Protein AF-A0A7C9LEE5-F1 (afdb_monomer_lite)

Foldseek 3Di:
DQDLVNVVVLVVQLVVVCVVVVNDKDKDWDDLNVVCNVCVPDPPRDDDPDIDIDMPPDPVSVVSVVVSVVVVVVVVVVPDPPPPDDDDDDDDDDDDDDDDDD

pLDDT: mean 72.98, std 19.56, range [32.12, 94.31]

Sequence (102 aa):
MLTVERAKELVEELERRLVAHGIRGSVRIVGGAAMVLRFPDDPVMRVTTDVDAAYEPRPEIDEVIAEIAGDVLAARRRRLPVCRELGRRGDSAMTRRVRGAA

Radius of gyration: 19.11 Å; chains: 1; bounding box: 49×26×50 Å

Secondary structure (DSSP, 8-state):
---HHHHHHHHHHHHHHHHHTT---EEEEEHHHHHHHH-TT-TT----SS-EEEEESHHHHHHHHHHHHHHHHHHHHHTS------------------PPP-

Structure (mmCIF, N/CA/C/O backbone):
data_AF-A0A7C9LEE5-F1
#
_entry.id   AF-A0A7C9LEE5-F1
#
loop_
_atom_site.group_PDB
_atom_site.id
_atom_site.type_symbol
_atom_site.label_atom_id
_atom_site.label_alt_id
_atom_site.label_comp_id
_atom_site.label_asym_id
_atom_site.label_entity_id
_atom_site.label_seq_id
_atom_site.pdbx_PDB_ins_code
_atom_site.Cartn_x
_atom_site.Cartn_y
_atom_site.Cartn_z
_atom_site.occupancy
_atom_site.B_iso_or_equiv
_atom_site.auth_seq_id
_atom_site.auth_comp_id
_atom_site.auth_asym_id
_atom_site.auth_atom_id
_atom_site.pdbx_PDB_model_num
ATOM 1 N N . MET A 1 1 ? 13.813 -7.335 -5.637 1.00 58.00 1 MET A N 1
ATOM 2 C CA . MET A 1 1 ? 13.049 -6.345 -6.422 1.00 58.00 1 MET A CA 1
ATOM 3 C C . MET A 1 1 ? 11.574 -6.512 -6.110 1.00 58.00 1 MET A C 1
ATOM 5 O O . MET A 1 1 ? 11.188 -7.611 -5.725 1.00 58.00 1 MET A O 1
ATOM 9 N N . LEU A 1 2 ? 10.787 -5.441 -6.195 1.00 69.38 2 LEU A N 1
ATOM 10 C CA . L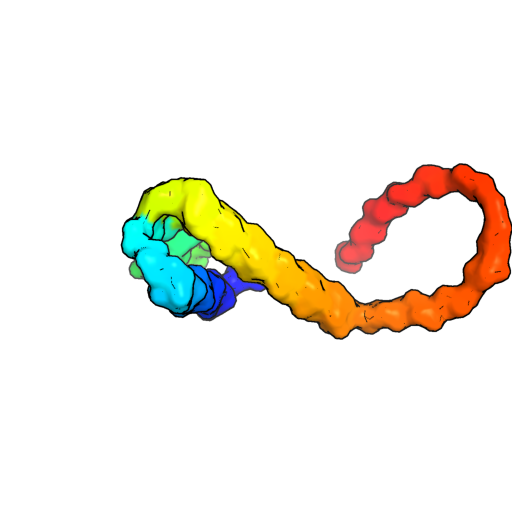EU A 1 2 ? 9.330 -5.520 -6.128 1.00 69.38 2 LEU A CA 1
ATOM 11 C C . LEU A 1 2 ? 8.825 -5.979 -7.504 1.00 69.38 2 LEU A C 1
ATOM 13 O O . LEU A 1 2 ? 9.146 -5.342 -8.501 1.00 69.38 2 LEU A O 1
ATOM 17 N N . THR A 1 3 ? 8.117 -7.108 -7.569 1.00 79.88 3 THR A N 1
ATOM 18 C CA . THR A 1 3 ? 7.476 -7.579 -8.809 1.00 79.88 3 THR A CA 1
ATOM 19 C C . THR A 1 3 ? 6.014 -7.147 -8.839 1.00 79.88 3 THR A C 1
ATOM 21 O O . THR A 1 3 ? 5.453 -6.775 -7.805 1.00 79.88 3 THR A O 1
ATOM 24 N N . VAL A 1 4 ? 5.388 -7.213 -10.013 1.00 76.25 4 VAL A N 1
ATOM 25 C CA . VAL A 1 4 ? 3.971 -6.864 -10.194 1.00 76.25 4 VAL A CA 1
ATOM 26 C C . VAL A 1 4 ? 3.075 -7.768 -9.352 1.00 76.25 4 VAL A C 1
ATOM 28 O O . VAL A 1 4 ? 2.159 -7.296 -8.685 1.00 76.25 4 VAL A O 1
ATOM 31 N N . GLU A 1 5 ? 3.382 -9.060 -9.322 1.00 81.88 5 GLU A N 1
ATOM 32 C CA . GLU A 1 5 ? 2.686 -10.068 -8.522 1.00 81.88 5 GLU A CA 1
ATOM 33 C C . GLU A 1 5 ? 2.811 -9.725 -7.042 1.00 81.88 5 GLU A C 1
ATOM 35 O O . GLU A 1 5 ? 1.818 -9.688 -6.322 1.00 81.88 5 GLU A O 1
ATOM 40 N N . ARG A 1 6 ? 4.022 -9.366 -6.597 1.00 82.19 6 ARG A N 1
ATOM 41 C CA . ARG A 1 6 ? 4.247 -9.006 -5.200 1.00 82.19 6 ARG A CA 1
ATOM 42 C C . ARG A 1 6 ? 3.531 -7.715 -4.807 1.00 82.19 6 ARG A C 1
ATOM 44 O O . ARG A 1 6 ? 3.088 -7.598 -3.668 1.00 82.19 6 ARG A O 1
ATOM 51 N N . ALA A 1 7 ? 3.427 -6.749 -5.716 1.00 81.62 7 ALA A N 1
ATOM 52 C CA . ALA A 1 7 ? 2.647 -5.538 -5.488 1.00 81.62 7 ALA A CA 1
ATOM 53 C C . ALA A 1 7 ? 1.150 -5.863 -5.352 1.00 81.62 7 ALA A C 1
ATOM 55 O O . ALA A 1 7 ? 0.519 -5.391 -4.410 1.00 81.62 7 ALA A O 1
ATOM 56 N N . LYS A 1 8 ? 0.605 -6.723 -6.225 1.00 83.44 8 LYS A N 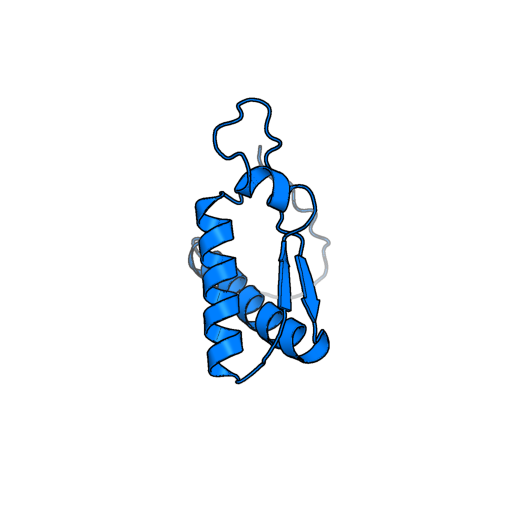1
ATOM 57 C CA . LYS A 1 8 ? -0.790 -7.189 -6.143 1.00 83.44 8 LYS A CA 1
ATOM 58 C C . LYS A 1 8 ? -1.081 -7.888 -4.815 1.00 83.44 8 LYS A C 1
ATOM 60 O O . LYS A 1 8 ? -2.019 -7.501 -4.132 1.00 83.44 8 LYS A O 1
ATOM 65 N N . GLU A 1 9 ? -0.224 -8.819 -4.397 1.00 88.50 9 GLU A N 1
ATOM 66 C CA . GLU A 1 9 ? -0.365 -9.523 -3.113 1.00 88.50 9 GLU A CA 1
ATOM 67 C C . GLU A 1 9 ? -0.439 -8.567 -1.912 1.00 88.50 9 GLU A C 1
ATOM 69 O O . GLU A 1 9 ? -1.207 -8.797 -0.979 1.00 88.50 9 GLU A O 1
ATOM 74 N N . LEU A 1 10 ? 0.372 -7.502 -1.912 1.00 87.81 10 LEU A N 1
ATOM 75 C CA . LEU A 1 10 ? 0.385 -6.511 -0.833 1.00 87.81 10 LEU A CA 1
ATOM 76 C C . LEU A 1 10 ? -0.881 -5.650 -0.827 1.00 87.81 10 LEU A C 1
ATOM 78 O O . LEU A 1 10 ? -1.391 -5.338 0.246 1.00 87.81 10 LEU A O 1
ATOM 82 N N . VAL A 1 11 ? -1.395 -5.287 -2.005 1.00 87.62 11 VAL A N 1
ATOM 83 C CA . VAL A 1 11 ? -2.652 -4.536 -2.131 1.00 87.62 11 VAL A CA 1
ATOM 84 C C . VAL A 1 11 ? -3.839 -5.384 -1.673 1.00 87.62 11 VAL A C 1
ATOM 86 O O . VAL A 1 11 ? -4.669 -4.899 -0.910 1.00 87.62 11 VAL A O 1
ATOM 89 N N . GLU A 1 12 ? -3.890 -6.658 -2.061 1.00 90.81 12 GLU A N 1
ATOM 90 C CA . GLU A 1 12 ? -4.932 -7.585 -1.605 1.00 90.81 12 GLU A CA 1
ATOM 91 C C . GLU A 1 12 ? -4.865 -7.828 -0.090 1.00 90.81 12 GLU A C 1
ATOM 93 O O . GLU A 1 12 ? -5.893 -7.951 0.571 1.00 90.81 12 GLU A O 1
ATOM 98 N N . GLU A 1 13 ? -3.662 -7.901 0.487 1.00 92.81 13 GLU A N 1
ATOM 99 C CA . GLU A 1 13 ? -3.499 -8.024 1.939 1.00 92.81 13 GLU A CA 1
ATOM 100 C C . GLU A 1 13 ? -3.976 -6.772 2.678 1.00 92.81 13 GLU A C 1
ATOM 102 O O . GLU A 1 13 ? -4.661 -6.889 3.695 1.00 92.81 13 GLU A O 1
ATOM 107 N N . LEU A 1 14 ? -3.665 -5.586 2.150 1.00 90.38 14 LEU A N 1
ATOM 108 C CA . LEU A 1 14 ? -4.184 -4.330 2.680 1.00 90.38 14 LEU A CA 1
ATOM 109 C C . LEU A 1 14 ? -5.716 -4.325 2.655 1.00 90.38 14 LEU A C 1
ATOM 111 O O . LEU A 1 14 ? -6.335 -4.070 3.683 1.00 90.38 14 LEU A O 1
ATOM 115 N N . GLU A 1 15 ? -6.330 -4.675 1.524 1.00 91.12 15 GLU A N 1
ATOM 116 C CA . GLU A 1 15 ? -7.789 -4.753 1.396 1.00 91.12 15 GLU A CA 1
ATOM 117 C C . GLU A 1 15 ? -8.406 -5.713 2.424 1.00 91.12 15 GLU A C 1
ATOM 119 O O . GLU A 1 15 ? -9.330 -5.335 3.149 1.00 91.12 15 GLU A O 1
ATOM 124 N N . ARG A 1 16 ? -7.858 -6.930 2.550 1.00 93.38 16 ARG A N 1
ATOM 125 C CA . ARG A 1 16 ? -8.330 -7.922 3.529 1.00 93.38 16 ARG A CA 1
ATOM 126 C C . ARG A 1 16 ? -8.311 -7.382 4.956 1.00 93.38 16 ARG A C 1
ATOM 128 O O . ARG A 1 16 ? -9.283 -7.575 5.687 1.00 93.38 16 ARG A O 1
ATOM 135 N N . ARG A 1 17 ? -7.229 -6.711 5.362 1.00 94.31 17 ARG A N 1
ATOM 136 C CA . ARG A 1 17 ? -7.116 -6.156 6.718 1.00 94.31 17 ARG A CA 1
ATOM 137 C C . ARG A 1 17 ? -8.058 -4.984 6.930 1.00 94.31 17 ARG A C 1
ATOM 139 O O . ARG A 1 17 ? -8.752 -4.965 7.939 1.00 94.31 17 ARG A O 1
ATOM 146 N N . LEU A 1 18 ? -8.168 -4.062 5.975 1.00 91.94 18 LEU A N 1
ATOM 147 C CA . LEU A 1 18 ? -9.122 -2.953 6.078 1.00 91.94 18 LEU A CA 1
ATOM 148 C C . LEU A 1 18 ? -10.554 -3.462 6.291 1.00 91.94 18 LEU A C 1
ATOM 150 O O . LEU A 1 18 ? -11.248 -2.979 7.186 1.00 91.94 18 LEU A O 1
ATOM 154 N N . VAL A 1 19 ? -10.959 -4.501 5.551 1.00 92.81 19 VAL A N 1
ATOM 155 C CA . VAL A 1 19 ? -12.255 -5.169 5.744 1.00 92.81 19 VAL A CA 1
ATOM 156 C C . VAL A 1 19 ? -12.365 -5.792 7.138 1.00 92.81 19 VAL A C 1
ATOM 158 O O . VAL A 1 19 ? -13.383 -5.603 7.804 1.00 92.81 19 VAL A O 1
ATOM 161 N N . ALA A 1 20 ? -11.331 -6.495 7.607 1.00 93.38 20 ALA A N 1
ATOM 162 C CA . ALA A 1 20 ? -11.323 -7.123 8.930 1.00 93.38 20 ALA A CA 1
ATOM 163 C C . ALA A 1 20 ? -11.422 -6.105 10.084 1.00 93.38 20 ALA A C 1
ATOM 165 O O . ALA A 1 20 ? -12.092 -6.374 11.079 1.00 93.38 20 ALA A O 1
ATOM 166 N N . HIS A 1 21 ? -10.815 -4.926 9.932 1.00 90.81 21 HIS A N 1
ATOM 167 C CA . HIS A 1 21 ? -10.909 -3.817 10.888 1.00 90.81 21 HIS A CA 1
ATOM 168 C C . HIS A 1 21 ? -12.203 -2.997 10.744 1.00 90.81 21 HIS A C 1
ATOM 170 O O . HIS A 1 21 ? -12.435 -2.070 11.518 1.00 90.81 21 HIS A O 1
ATOM 176 N N . GLY A 1 22 ? -13.061 -3.313 9.767 1.00 92.81 22 GLY A N 1
ATOM 177 C CA . GLY A 1 22 ? -14.281 -2.551 9.492 1.00 92.81 22 GLY A CA 1
ATOM 178 C C . GLY A 1 22 ? -14.019 -1.147 8.935 1.00 92.81 22 GLY A C 1
ATOM 179 O O . GLY A 1 22 ? -14.919 -0.304 8.947 1.00 92.81 22 GLY A O 1
ATOM 180 N N . ILE A 1 23 ? -12.808 -0.886 8.436 1.00 91.69 23 ILE A N 1
ATOM 181 C CA . ILE A 1 23 ? -12.407 0.408 7.889 1.00 91.69 23 ILE A CA 1
ATOM 182 C C . ILE A 1 23 ? -12.972 0.529 6.475 1.00 91.69 23 ILE A C 1
ATOM 184 O O . ILE A 1 23 ? -12.616 -0.218 5.564 1.00 91.69 23 ILE A O 1
ATOM 188 N N . ARG A 1 24 ? -13.856 1.510 6.275 1.00 87.75 24 ARG A N 1
ATOM 189 C CA . ARG A 1 24 ? -14.356 1.880 4.948 1.00 87.75 24 ARG A CA 1
ATOM 190 C C . ARG A 1 24 ? -13.484 2.990 4.391 1.00 87.75 24 ARG A C 1
ATOM 192 O O . ARG A 1 24 ? -13.689 4.157 4.709 1.00 87.75 24 ARG A O 1
ATOM 199 N N . GLY A 1 25 ? -12.514 2.597 3.578 1.00 83.81 25 GLY A N 1
ATOM 200 C CA . GLY A 1 25 ? -11.593 3.515 2.932 1.00 83.81 25 GLY A CA 1
ATOM 201 C C . GLY A 1 25 ? -11.606 3.407 1.416 1.00 83.81 25 GLY A C 1
ATOM 202 O O . GLY A 1 25 ? -12.126 2.454 0.837 1.00 83.81 25 GLY A O 1
ATOM 203 N N . SER A 1 26 ? -11.004 4.398 0.772 1.00 84.88 26 SER A N 1
ATOM 204 C CA . SER A 1 26 ? -10.645 4.341 -0.639 1.00 84.88 26 SER A CA 1
ATOM 205 C C . SER A 1 26 ? -9.129 4.307 -0.760 1.00 84.88 26 SER A C 1
ATOM 207 O O . SER A 1 26 ? -8.435 5.059 -0.080 1.00 84.88 26 SER A O 1
ATOM 209 N N . VAL A 1 27 ? -8.613 3.432 -1.621 1.00 85.94 27 VAL A N 1
ATOM 210 C CA . VAL A 1 27 ? -7.186 3.333 -1.941 1.00 85.94 27 VAL A CA 1
ATOM 211 C C . VAL A 1 27 ? -7.046 3.417 -3.453 1.00 85.94 27 VAL A C 1
ATOM 213 O O . VAL A 1 27 ? -7.700 2.685 -4.194 1.00 85.94 27 VAL A O 1
ATOM 216 N N . ARG A 1 28 ? -6.206 4.334 -3.927 1.00 85.69 28 ARG A N 1
ATOM 217 C CA . ARG A 1 28 ? -5.892 4.509 -5.346 1.00 85.69 28 ARG A CA 1
ATOM 218 C C . ARG A 1 28 ? -4.390 4.416 -5.536 1.00 85.69 28 ARG A C 1
ATOM 220 O O . ARG A 1 28 ? -3.656 5.230 -4.984 1.00 85.69 28 ARG A O 1
ATOM 227 N N . ILE A 1 29 ? -3.944 3.452 -6.336 1.00 86.00 29 ILE A N 1
ATOM 228 C CA . ILE A 1 29 ? -2.535 3.357 -6.727 1.00 86.00 29 ILE A CA 1
ATOM 229 C C . ILE A 1 29 ? -2.214 4.508 -7.678 1.00 86.00 29 ILE A C 1
ATOM 231 O O . ILE A 1 29 ? -2.973 4.787 -8.609 1.00 86.00 29 ILE A O 1
ATOM 235 N N . VAL A 1 30 ? -1.096 5.182 -7.433 1.00 85.19 30 VAL A N 1
ATOM 236 C CA . VAL A 1 30 ? -0.638 6.342 -8.205 1.00 85.19 30 VAL A CA 1
ATOM 237 C C . VAL A 1 30 ? 0.816 6.149 -8.652 1.00 85.19 30 VAL A C 1
ATOM 239 O O . VAL A 1 30 ? 1.454 5.143 -8.347 1.00 85.19 30 VAL A O 1
ATOM 242 N N . GLY A 1 31 ? 1.337 7.098 -9.431 1.00 81.12 31 GLY A N 1
ATOM 243 C CA . GLY A 1 31 ? 2.754 7.134 -9.796 1.00 81.12 31 GLY A CA 1
ATOM 244 C C . GLY A 1 31 ? 3.204 5.995 -10.718 1.00 81.12 31 GLY A C 1
ATOM 245 O O . GLY A 1 31 ? 2.449 5.506 -11.563 1.00 81.12 31 GLY A O 1
ATOM 246 N N . GLY A 1 32 ? 4.470 5.594 -10.572 1.00 77.44 32 GLY A N 1
ATOM 247 C CA . GLY A 1 32 ? 5.099 4.570 -11.415 1.00 77.44 32 GLY A CA 1
ATOM 248 C C . GLY A 1 32 ? 4.427 3.202 -11.291 1.00 77.44 32 GLY A C 1
ATOM 249 O O . GLY A 1 32 ? 4.235 2.520 -12.296 1.00 77.44 32 GLY A O 1
ATOM 250 N N . ALA A 1 33 ? 3.976 2.841 -10.088 1.00 78.31 33 ALA A N 1
ATOM 251 C CA . ALA A 1 33 ? 3.276 1.583 -9.839 1.00 78.31 33 ALA A CA 1
ATOM 252 C C . ALA A 1 33 ? 1.931 1.490 -10.572 1.00 78.31 33 ALA A C 1
ATOM 254 O O . ALA A 1 33 ? 1.582 0.423 -11.081 1.00 78.31 33 ALA A O 1
ATOM 255 N N . ALA A 1 34 ? 1.201 2.603 -10.692 1.00 81.50 34 ALA A N 1
ATOM 256 C CA . ALA A 1 34 ? -0.046 2.636 -11.454 1.00 81.50 34 ALA A CA 1
ATOM 257 C C . ALA A 1 34 ? 0.190 2.346 -12.943 1.00 81.50 34 ALA A C 1
ATOM 259 O O . ALA A 1 34 ? -0.580 1.606 -13.555 1.00 81.50 34 ALA A O 1
ATOM 260 N N . MET A 1 35 ? 1.278 2.878 -13.512 1.00 78.19 35 MET A N 1
ATOM 261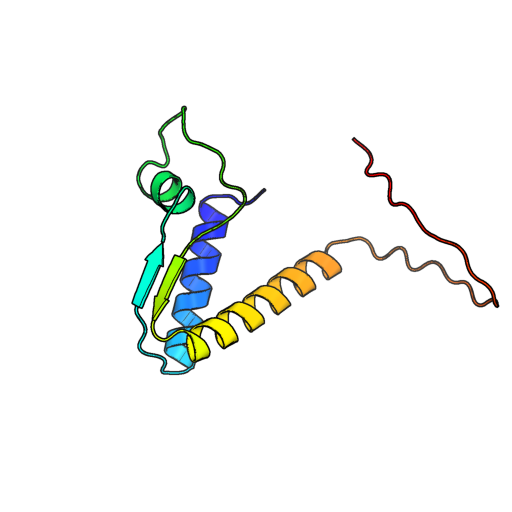 C CA . MET A 1 35 ? 1.652 2.604 -14.901 1.00 78.19 35 MET A CA 1
ATOM 262 C C . MET A 1 35 ? 1.969 1.123 -15.087 1.00 78.19 35 MET A C 1
ATOM 264 O O . MET A 1 35 ? 1.375 0.503 -15.966 1.00 78.19 35 MET A O 1
ATOM 268 N N . VAL A 1 36 ? 2.798 0.554 -14.199 1.00 78.12 36 VAL A N 1
ATOM 269 C CA . VAL A 1 36 ? 3.198 -0.865 -14.220 1.00 78.12 36 VAL A CA 1
ATOM 270 C C . VAL A 1 36 ? 1.995 -1.809 -14.174 1.00 78.12 36 VAL A C 1
ATOM 272 O O . VAL A 1 36 ? 1.923 -2.763 -14.945 1.00 78.12 36 VAL A O 1
ATOM 275 N N . LEU A 1 37 ? 1.017 -1.526 -13.313 1.00 75.38 37 LEU A N 1
ATOM 276 C CA . LEU A 1 37 ? -0.196 -2.339 -13.204 1.00 75.38 37 LEU A CA 1
ATOM 277 C C . LEU A 1 37 ? -1.126 -2.204 -14.416 1.00 75.38 37 LEU A C 1
ATOM 279 O O . LEU A 1 37 ? -1.829 -3.157 -14.753 1.00 75.38 37 LEU A O 1
ATOM 283 N N . ARG A 1 38 ? -1.164 -1.029 -15.056 1.00 79.44 38 ARG A N 1
ATOM 284 C CA . ARG A 1 38 ? -2.085 -0.745 -16.164 1.00 79.44 38 ARG A CA 1
ATOM 285 C C . ARG A 1 38 ? -1.627 -1.344 -17.494 1.00 79.44 38 ARG A C 1
ATOM 287 O O . ARG A 1 38 ? -2.494 -1.675 -18.305 1.00 79.44 38 ARG A O 1
ATOM 294 N N . PHE A 1 39 ? -0.317 -1.472 -17.710 1.00 77.62 39 PHE A N 1
ATOM 295 C CA . PHE A 1 39 ? 0.274 -1.868 -18.996 1.00 77.62 39 PHE A CA 1
ATOM 296 C C . PHE A 1 39 ? 1.326 -2.996 -18.877 1.00 77.62 39 PHE A C 1
ATOM 298 O O . PHE A 1 39 ? 2.405 -2.876 -19.440 1.00 77.62 39 PHE A O 1
ATOM 305 N N . PRO A 1 40 ? 1.059 -4.106 -18.171 1.00 71.06 40 PRO A N 1
ATOM 306 C CA . PRO A 1 40 ? 2.086 -5.062 -17.721 1.00 71.06 40 PRO A CA 1
ATOM 307 C C . PRO A 1 40 ? 3.023 -5.628 -18.809 1.00 71.06 40 PRO A C 1
ATOM 309 O O . PRO A 1 40 ? 4.137 -6.026 -18.481 1.00 71.06 40 PRO A O 1
ATOM 312 N N . ASP A 1 41 ? 2.600 -5.631 -20.076 1.00 73.62 41 ASP A N 1
ATOM 313 C CA . ASP A 1 41 ? 3.344 -6.180 -21.217 1.00 73.62 41 ASP A CA 1
ATOM 314 C C . ASP A 1 41 ? 4.146 -5.132 -22.018 1.00 73.62 41 ASP A C 1
ATOM 316 O O . ASP A 1 41 ? 4.719 -5.461 -23.057 1.00 73.62 41 ASP A O 1
ATOM 320 N N . ASP A 1 42 ? 4.183 -3.864 -21.587 1.00 70.19 42 ASP A N 1
ATOM 321 C CA . ASP A 1 42 ? 4.949 -2.820 -22.279 1.00 70.19 42 ASP A CA 1
ATOM 322 C C . ASP A 1 42 ? 6.462 -2.957 -21.975 1.00 70.19 42 ASP A C 1
ATOM 324 O O . ASP A 1 42 ? 6.893 -2.774 -20.830 1.00 70.19 42 ASP A O 1
ATOM 328 N N . PRO A 1 43 ? 7.299 -3.257 -22.991 1.00 60.56 43 PRO A N 1
ATOM 329 C CA . PRO A 1 43 ? 8.721 -3.551 -22.817 1.00 60.56 43 PRO A CA 1
ATOM 330 C C . PRO A 1 43 ? 9.570 -2.331 -22.418 1.00 60.56 43 PRO A C 1
ATOM 332 O O . PRO A 1 43 ? 10.736 -2.496 -22.061 1.00 60.56 43 PRO A O 1
ATOM 335 N N . VAL A 1 44 ? 9.018 -1.111 -22.475 1.00 65.56 44 VAL A N 1
ATOM 336 C CA . VAL A 1 44 ? 9.684 0.142 -22.066 1.00 65.56 44 VAL A CA 1
ATOM 337 C C . VAL A 1 44 ? 9.364 0.493 -20.606 1.00 65.56 44 VAL A C 1
ATOM 339 O O . VAL A 1 44 ? 9.859 1.489 -20.066 1.00 65.56 44 VAL A O 1
ATOM 342 N N . MET A 1 45 ? 8.546 -0.313 -19.927 1.00 62.31 45 MET A N 1
ATOM 343 C CA . MET A 1 45 ? 8.108 0.018 -18.582 1.00 62.31 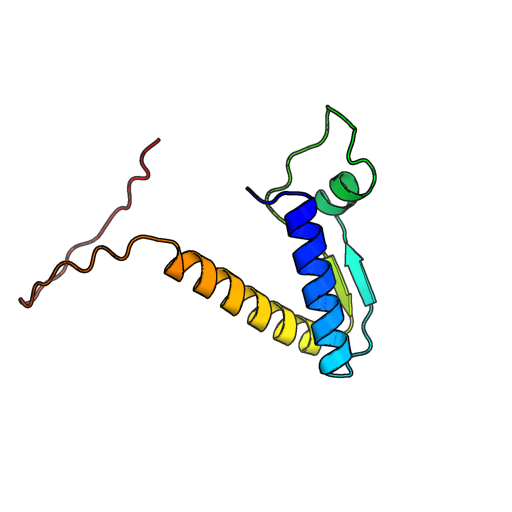45 MET A CA 1
ATOM 344 C C . MET A 1 45 ? 9.226 0.079 -17.560 1.00 62.31 45 MET A C 1
ATOM 346 O O . MET A 1 45 ? 10.078 -0.797 -17.417 1.00 62.31 45 MET A O 1
ATOM 350 N N . ARG A 1 46 ? 9.161 1.163 -16.789 1.00 57.50 46 ARG A N 1
ATOM 351 C CA . ARG A 1 46 ? 10.042 1.410 -15.663 1.00 57.50 46 ARG A CA 1
ATOM 352 C C . ARG A 1 46 ? 9.774 0.355 -14.603 1.00 57.50 46 ARG A C 1
ATOM 354 O O . ARG A 1 46 ? 8.673 0.258 -14.071 1.00 57.50 46 ARG A O 1
ATOM 361 N N . VAL A 1 47 ? 10.813 -0.394 -14.263 1.00 61.12 47 VAL A N 1
ATOM 362 C CA . VAL A 1 47 ? 10.863 -1.150 -13.018 1.00 61.12 47 VAL A CA 1
ATOM 363 C C . VAL A 1 47 ? 10.648 -0.162 -11.871 1.00 61.12 47 VAL A C 1
ATOM 365 O O . VAL A 1 47 ? 11.489 0.707 -11.640 1.00 61.12 47 VAL A O 1
ATOM 368 N N . THR A 1 48 ? 9.524 -0.281 -11.168 1.00 63.78 48 THR A N 1
ATOM 369 C CA . THR A 1 48 ? 9.273 0.487 -9.946 1.00 63.78 48 THR A CA 1
ATOM 370 C C . THR A 1 48 ? 9.813 -0.283 -8.746 1.00 63.78 48 THR A C 1
ATOM 372 O O . THR A 1 48 ? 9.678 -1.506 -8.655 1.00 63.78 48 THR A O 1
ATOM 375 N N . THR A 1 49 ? 10.485 0.410 -7.832 1.00 70.50 49 THR A N 1
ATOM 376 C CA . THR A 1 49 ? 11.012 -0.198 -6.600 1.00 70.50 49 THR A CA 1
ATOM 377 C C . THR A 1 49 ? 10.007 -0.158 -5.453 1.00 70.50 49 THR A C 1
ATOM 379 O O . THR A 1 49 ? 10.175 -0.880 -4.469 1.00 70.50 49 THR A O 1
ATOM 382 N N . ASP A 1 50 ? 8.966 0.653 -5.606 1.00 77.12 50 ASP A N 1
ATOM 383 C CA . ASP A 1 50 ? 7.955 1.020 -4.626 1.00 77.12 50 ASP A CA 1
ATOM 384 C C . ASP A 1 50 ? 6.542 1.047 -5.238 1.00 77.12 50 ASP A C 1
ATOM 386 O O . ASP A 1 50 ? 6.350 0.972 -6.458 1.00 77.12 50 ASP A O 1
ATOM 390 N N . VAL A 1 51 ? 5.548 1.090 -4.346 1.00 80.12 51 VAL A N 1
ATOM 391 C CA . VAL A 1 51 ? 4.130 1.298 -4.655 1.00 80.12 51 VAL A CA 1
ATOM 392 C C . VAL A 1 51 ? 3.688 2.575 -3.961 1.00 80.12 51 VAL A C 1
ATOM 394 O O . VAL A 1 51 ? 3.682 2.625 -2.733 1.00 80.12 51 VAL A O 1
ATOM 397 N N . ASP A 1 52 ? 3.272 3.567 -4.741 1.00 83.69 52 ASP A N 1
ATOM 398 C CA . ASP A 1 52 ? 2.660 4.785 -4.218 1.00 83.69 52 ASP A CA 1
ATOM 399 C C . ASP A 1 52 ? 1.137 4.666 -4.248 1.00 83.69 52 ASP A C 1
ATOM 401 O O . ASP A 1 52 ? 0.545 4.219 -5.237 1.00 83.69 52 ASP A O 1
ATOM 405 N N . ALA A 1 53 ? 0.482 5.112 -3.179 1.00 87.81 53 ALA A N 1
ATOM 406 C CA . ALA A 1 53 ? -0.970 5.121 -3.087 1.00 87.81 53 ALA A CA 1
ATOM 407 C C . ALA A 1 53 ? -1.483 6.413 -2.445 1.00 87.81 53 ALA A C 1
ATOM 409 O O . ALA A 1 53 ? -0.901 6.936 -1.498 1.00 87.81 53 ALA A O 1
ATOM 410 N N . ALA A 1 54 ? -2.612 6.901 -2.950 1.00 88.69 54 ALA A N 1
ATOM 411 C CA . ALA A 1 54 ? -3.428 7.912 -2.296 1.00 88.69 54 ALA A CA 1
ATOM 412 C C . ALA A 1 54 ? -4.627 7.221 -1.641 1.00 88.69 54 ALA A C 1
ATOM 414 O O . ALA A 1 54 ? -5.346 6.477 -2.312 1.00 88.69 54 ALA A O 1
ATOM 415 N N . TYR A 1 55 ? -4.847 7.465 -0.352 1.00 91.38 55 TYR A N 1
ATOM 416 C CA . TYR A 1 55 ? -5.888 6.784 0.410 1.00 91.38 55 TYR A CA 1
ATOM 417 C C . TYR A 1 55 ? -6.523 7.661 1.484 1.00 91.38 55 TYR A C 1
ATOM 419 O O . TYR A 1 55 ? -5.914 8.615 1.974 1.00 91.38 55 TYR A O 1
ATOM 427 N N . GLU A 1 56 ? -7.756 7.303 1.834 1.00 88.06 56 GLU A N 1
ATOM 428 C CA . GLU A 1 56 ? -8.555 7.914 2.896 1.00 88.06 56 GLU A CA 1
ATOM 429 C C . GLU A 1 56 ? -9.451 6.850 3.558 1.00 88.06 56 GLU A C 1
ATOM 431 O O . GLU A 1 56 ? -9.981 6.010 2.826 1.00 88.06 56 GLU A O 1
ATOM 436 N N . PRO A 1 57 ? -9.666 6.884 4.888 1.00 89.88 57 PRO A N 1
ATOM 437 C CA . PRO A 1 57 ? -9.086 7.834 5.841 1.00 89.88 57 PRO A CA 1
ATOM 438 C C . PRO A 1 57 ? -7.624 7.487 6.167 1.00 89.88 57 PRO A C 1
ATOM 440 O O . PRO A 1 57 ? -7.235 6.325 6.183 1.00 89.88 57 PRO A O 1
ATOM 443 N N . ARG A 1 58 ? -6.777 8.504 6.358 1.00 89.31 58 ARG A N 1
ATOM 444 C CA . ARG A 1 58 ? -5.328 8.291 6.515 1.00 89.31 58 ARG A CA 1
ATOM 445 C C . ARG A 1 58 ? -4.932 7.596 7.823 1.00 89.31 58 ARG A C 1
ATOM 447 O O . ARG A 1 58 ? -4.208 6.616 7.714 1.00 89.31 58 ARG A O 1
ATOM 454 N N . PRO A 1 59 ? -5.385 8.037 9.013 1.00 90.44 59 PRO A N 1
ATOM 455 C CA . PRO A 1 59 ? -4.877 7.498 10.278 1.00 90.44 59 PRO A CA 1
ATOM 456 C C . PRO A 1 59 ? -5.066 5.983 10.412 1.00 90.44 59 PRO A C 1
ATOM 458 O O . PRO A 1 59 ? -4.124 5.258 10.707 1.00 90.44 59 PRO A O 1
ATOM 461 N N . GLU A 1 60 ? -6.268 5.496 10.125 1.00 90.56 60 GLU A N 1
ATOM 462 C CA . GLU A 1 60 ? -6.634 4.091 10.282 1.00 90.56 60 GLU A CA 1
ATOM 463 C C . GLU A 1 60 ? -5.953 3.213 9.224 1.00 90.56 60 GLU A C 1
ATOM 465 O O . GLU A 1 60 ? -5.543 2.087 9.500 1.00 90.56 60 GLU A O 1
ATOM 470 N N . ILE A 1 61 ? -5.798 3.730 8.001 1.00 90.12 61 ILE A N 1
ATOM 471 C CA . ILE A 1 61 ? -5.085 3.015 6.938 1.00 90.12 61 ILE A CA 1
ATOM 472 C C . ILE A 1 61 ? -3.572 2.994 7.218 1.00 90.12 61 ILE A C 1
ATOM 474 O O . ILE A 1 61 ? -2.931 1.976 6.959 1.00 90.12 61 ILE A O 1
ATOM 478 N N . ASP A 1 62 ? -3.003 4.062 7.787 1.00 92.44 62 ASP A N 1
ATOM 479 C CA . ASP A 1 62 ? -1.588 4.131 8.173 1.00 92.44 62 ASP A CA 1
ATOM 480 C C . ASP A 1 62 ? -1.233 3.060 9.215 1.00 92.44 62 ASP A C 1
ATOM 482 O O . ASP A 1 62 ? -0.186 2.417 9.104 1.00 92.44 62 ASP A O 1
ATOM 486 N N . GLU A 1 63 ? -2.115 2.820 10.191 1.00 92.94 63 GLU A N 1
ATOM 487 C CA . GLU A 1 63 ? -1.947 1.762 11.195 1.00 92.94 63 GLU A CA 1
ATOM 488 C C . GLU A 1 63 ? -1.855 0.378 10.538 1.00 92.94 63 GLU A C 1
ATOM 490 O O . GLU A 1 63 ? -0.893 -0.361 10.761 1.00 92.94 63 GLU A O 1
ATOM 495 N N . VAL A 1 64 ? -2.788 0.062 9.638 1.00 93.00 64 VAL A N 1
ATOM 496 C CA . VAL A 1 64 ? -2.798 -1.221 8.918 1.00 93.00 64 VAL A CA 1
ATOM 497 C C . VAL A 1 64 ? -1.573 -1.371 8.007 1.00 93.00 64 VAL A C 1
ATOM 499 O O . VAL A 1 64 ? -0.973 -2.449 7.932 1.00 93.00 64 VAL A O 1
ATOM 502 N N . ILE A 1 65 ? -1.146 -0.297 7.333 1.00 92.44 65 ILE A N 1
ATOM 503 C CA . ILE A 1 65 ? 0.083 -0.297 6.525 1.00 92.44 65 ILE A CA 1
ATOM 504 C C . ILE A 1 65 ? 1.305 -0.595 7.405 1.00 92.44 65 ILE A C 1
ATOM 506 O O . ILE A 1 65 ? 2.171 -1.384 7.007 1.00 92.44 65 ILE A O 1
ATOM 510 N N . ALA A 1 66 ? 1.384 0.000 8.598 1.00 92.06 66 ALA A N 1
ATOM 511 C CA . ALA A 1 66 ? 2.489 -0.217 9.525 1.00 92.06 66 ALA A CA 1
ATOM 512 C C . ALA A 1 66 ? 2.566 -1.677 10.008 1.00 92.06 66 ALA A C 1
ATOM 514 O O . ALA A 1 66 ? 3.664 -2.237 10.086 1.00 92.06 66 ALA A O 1
ATOM 515 N N . GLU A 1 67 ? 1.425 -2.323 10.259 1.00 92.50 67 GLU A N 1
ATOM 516 C CA . GLU A 1 67 ? 1.366 -3.748 10.605 1.00 92.50 67 GLU A CA 1
ATOM 517 C C . GLU A 1 67 ? 1.912 -4.638 9.481 1.00 92.50 67 GLU A C 1
ATOM 519 O O . GLU A 1 67 ? 2.801 -5.465 9.708 1.00 92.50 67 GLU A O 1
ATOM 524 N N . ILE A 1 68 ? 1.439 -4.431 8.246 1.00 91.50 68 ILE A N 1
ATOM 525 C CA . ILE A 1 68 ? 1.897 -5.190 7.071 1.00 91.50 68 ILE A CA 1
ATOM 526 C C . ILE A 1 68 ? 3.404 -4.992 6.864 1.00 91.50 68 ILE A C 1
ATOM 528 O O . ILE A 1 68 ? 4.138 -5.949 6.595 1.00 91.50 68 ILE A O 1
ATOM 532 N N . ALA A 1 69 ? 3.897 -3.759 7.010 1.00 90.00 69 ALA A N 1
ATOM 533 C CA . ALA A 1 69 ? 5.321 -3.461 6.905 1.00 90.00 69 ALA A CA 1
ATOM 534 C C . ALA A 1 69 ? 6.138 -4.217 7.967 1.00 90.00 69 ALA A C 1
ATOM 536 O O . ALA A 1 69 ? 7.189 -4.786 7.647 1.00 90.00 69 ALA A O 1
ATOM 537 N N . GLY A 1 70 ? 5.639 -4.279 9.206 1.00 90.50 70 GLY A N 1
ATOM 538 C CA . GLY A 1 70 ? 6.220 -5.073 10.288 1.00 90.50 70 GLY A CA 1
ATOM 539 C C . GLY A 1 70 ? 6.351 -6.554 9.925 1.00 90.50 70 GLY A C 1
ATOM 540 O O . GLY A 1 70 ? 7.440 -7.126 10.050 1.00 90.50 70 GLY A O 1
ATOM 541 N N . ASP A 1 71 ? 5.289 -7.150 9.384 1.00 88.62 71 ASP A N 1
ATOM 542 C CA . ASP A 1 71 ? 5.261 -8.558 8.975 1.00 88.62 71 ASP A CA 1
ATOM 543 C C . ASP A 1 71 ? 6.248 -8.852 7.840 1.00 88.62 71 ASP A C 1
ATOM 545 O O . ASP A 1 71 ? 7.015 -9.822 7.891 1.00 88.62 71 ASP A O 1
ATOM 549 N N . VAL A 1 72 ? 6.291 -7.986 6.825 1.00 84.94 72 VAL A N 1
ATOM 550 C CA . VAL A 1 72 ? 7.216 -8.127 5.691 1.00 84.94 72 VAL A CA 1
ATOM 551 C C . VAL A 1 72 ? 8.670 -8.022 6.152 1.00 84.94 72 VAL A C 1
ATOM 553 O O . VAL A 1 72 ? 9.522 -8.805 5.713 1.00 84.94 72 VAL A O 1
ATOM 556 N N . LEU A 1 73 ? 8.977 -7.082 7.048 1.00 84.19 73 LEU A N 1
ATOM 557 C CA . LEU A 1 73 ? 10.316 -6.929 7.617 1.00 84.19 73 LEU A CA 1
ATOM 558 C C . LEU A 1 73 ? 10.700 -8.135 8.483 1.00 84.19 73 LEU A C 1
ATOM 560 O O . LEU A 1 73 ? 11.826 -8.634 8.375 1.00 84.19 73 LEU A O 1
ATOM 564 N N . ALA A 1 74 ? 9.774 -8.650 9.294 1.00 78.19 74 ALA A N 1
ATOM 565 C CA . ALA A 1 74 ? 9.989 -9.845 10.103 1.00 78.19 74 ALA A CA 1
ATOM 566 C C . ALA A 1 74 ? 10.238 -11.087 9.231 1.00 78.19 74 ALA A C 1
ATOM 568 O O . ALA A 1 74 ? 11.186 -11.839 9.480 1.00 78.19 74 ALA A O 1
ATOM 569 N N . ALA A 1 75 ? 9.454 -11.276 8.167 1.00 77.25 75 ALA A N 1
ATOM 570 C CA . ALA A 1 75 ? 9.620 -12.375 7.220 1.00 77.25 75 ALA A CA 1
ATOM 571 C C . ALA A 1 75 ? 10.974 -12.315 6.491 1.00 77.25 75 ALA A C 1
ATOM 573 O O . ALA A 1 75 ? 11.643 -13.339 6.339 1.00 77.25 75 ALA A O 1
ATOM 574 N N . ARG A 1 76 ? 11.433 -11.116 6.096 1.00 74.81 76 ARG A N 1
ATOM 575 C CA . ARG A 1 76 ? 12.761 -10.929 5.483 1.00 74.81 76 ARG A CA 1
ATOM 576 C C . ARG A 1 76 ? 13.901 -11.256 6.444 1.00 74.81 76 ARG A C 1
ATOM 578 O O . ARG A 1 76 ? 14.866 -11.892 6.030 1.00 74.81 76 ARG A O 1
ATOM 585 N N . ARG A 1 77 ? 13.786 -10.879 7.723 1.00 70.94 77 ARG A N 1
ATOM 586 C CA . ARG A 1 77 ? 14.795 -11.208 8.746 1.00 70.94 77 ARG A CA 1
ATOM 587 C C . ARG A 1 77 ? 14.894 -12.709 9.009 1.00 70.94 77 ARG A C 1
ATOM 589 O O . ARG A 1 77 ? 15.998 -13.207 9.180 1.00 70.94 77 ARG A O 1
ATOM 596 N N . ARG A 1 78 ? 13.771 -13.436 8.990 1.00 66.12 78 ARG A N 1
ATOM 597 C CA . ARG A 1 78 ? 13.751 -14.905 9.153 1.00 66.12 78 ARG A CA 1
ATOM 598 C C . ARG A 1 78 ? 14.369 -15.661 7.973 1.00 66.12 78 ARG A C 1
ATOM 600 O O . ARG A 1 78 ? 14.774 -16.804 8.141 1.00 66.12 78 ARG A O 1
ATOM 607 N N . ARG A 1 79 ? 14.426 -15.040 6.790 1.00 59.34 79 ARG A N 1
ATOM 608 C CA . ARG A 1 79 ? 14.996 -15.623 5.563 1.00 59.34 79 ARG A CA 1
ATOM 609 C C . ARG A 1 79 ? 16.499 -15.393 5.397 1.00 59.34 79 ARG A C 1
ATOM 611 O O . ARG A 1 79 ? 17.094 -16.003 4.516 1.00 59.34 79 ARG A O 1
ATOM 618 N N . LEU A 1 80 ? 17.110 -14.532 6.209 1.00 44.22 80 LEU A N 1
ATOM 619 C CA . LEU A 1 80 ? 18.565 -14.422 6.268 1.00 44.22 80 LEU A CA 1
ATOM 620 C C . LEU A 1 80 ? 19.095 -15.556 7.154 1.00 44.22 80 LEU A C 1
ATOM 622 O O . LEU A 1 80 ? 18.546 -15.753 8.242 1.00 44.22 80 LEU A O 1
ATOM 626 N N . PRO A 1 81 ? 20.144 -16.296 6.745 1.00 40.38 81 PRO A N 1
ATOM 627 C CA . PRO A 1 81 ? 20.818 -17.192 7.667 1.00 40.38 81 PRO A CA 1
ATOM 628 C C . PRO A 1 81 ? 21.326 -16.329 8.819 1.00 40.38 81 PRO A C 1
ATOM 630 O O . PRO A 1 81 ? 22.181 -15.459 8.647 1.00 40.38 81 PRO A O 1
ATOM 633 N N . VAL A 1 82 ? 20.737 -16.515 9.997 1.00 50.19 82 VAL A N 1
ATOM 634 C CA . VAL A 1 82 ? 21.254 -15.920 11.220 1.00 50.19 82 VAL A CA 1
ATOM 635 C C . VAL A 1 82 ? 22.616 -16.569 11.432 1.00 50.19 82 VAL A C 1
ATOM 637 O O . VAL A 1 82 ? 22.688 -17.704 11.900 1.00 50.19 82 VAL A O 1
ATOM 640 N N . CYS A 1 83 ? 23.695 -15.870 11.076 1.00 38.88 83 CYS A N 1
ATOM 641 C CA . CYS A 1 83 ? 25.030 -16.191 11.565 1.00 38.88 83 CYS A CA 1
ATOM 642 C C . CYS A 1 83 ? 25.005 -15.993 13.081 1.00 38.88 83 CYS A C 1
ATOM 644 O O . CYS A 1 83 ? 25.272 -14.911 13.603 1.00 38.88 83 CYS A O 1
ATOM 646 N N . ARG A 1 84 ? 24.574 -17.033 13.795 1.00 44.66 84 ARG A N 1
ATOM 647 C CA . ARG A 1 84 ? 24.557 -17.086 15.248 1.00 44.66 84 ARG A CA 1
ATOM 648 C C . ARG A 1 84 ? 25.949 -17.514 15.692 1.00 44.66 84 ARG A C 1
ATOM 650 O O . ARG A 1 84 ? 26.149 -18.651 16.101 1.00 44.66 84 ARG A O 1
ATOM 657 N N . GLU A 1 85 ? 26.914 -16.612 15.563 1.00 37.66 85 GLU A N 1
ATOM 658 C CA . GLU A 1 85 ? 28.232 -16.821 16.148 1.00 37.66 85 GLU A CA 1
ATOM 659 C C . GLU A 1 85 ? 28.241 -16.309 17.591 1.00 37.66 85 GLU A C 1
ATOM 661 O O . GLU A 1 85 ? 27.930 -15.156 17.896 1.00 37.66 85 GLU A O 1
ATOM 666 N N . LEU A 1 86 ? 28.522 -17.253 18.483 1.00 48.38 86 LEU A N 1
ATOM 667 C CA . LEU A 1 86 ? 28.737 -17.101 19.912 1.00 48.38 86 LEU A CA 1
ATOM 668 C C . LEU A 1 86 ? 29.931 -16.178 20.185 1.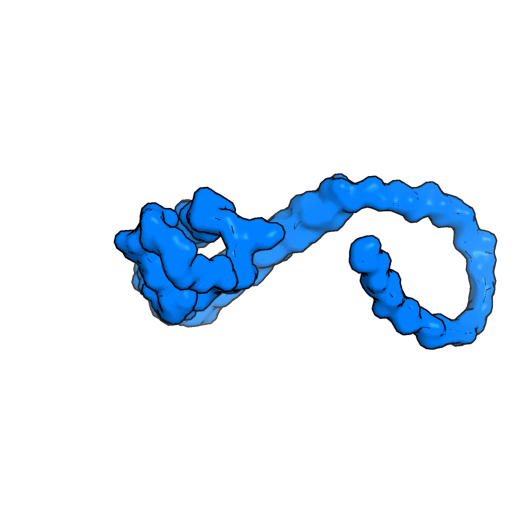00 48.38 86 LEU A C 1
ATOM 670 O O . LEU A 1 86 ? 30.993 -16.350 19.598 1.00 48.38 86 LEU A O 1
ATOM 674 N N . GLY A 1 87 ? 29.804 -15.274 21.159 1.00 33.22 87 GLY A N 1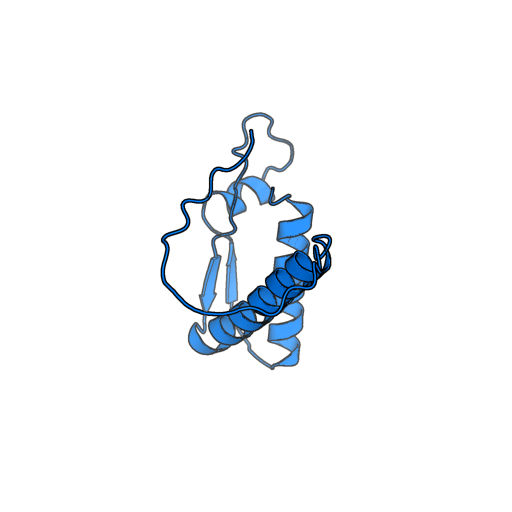
ATOM 675 C CA . GLY A 1 87 ? 30.960 -14.527 21.652 1.00 33.22 87 GLY A CA 1
ATOM 676 C C . GLY A 1 87 ? 30.626 -13.496 22.719 1.00 33.22 87 GLY A C 1
ATOM 677 O O . GLY A 1 87 ? 30.478 -12.317 22.424 1.00 33.22 87 GLY A O 1
ATOM 678 N N . ARG A 1 88 ? 30.545 -13.926 23.985 1.00 48.38 88 ARG A N 1
ATOM 679 C CA . ARG A 1 88 ? 30.701 -13.017 25.132 1.00 48.38 88 ARG A CA 1
ATOM 680 C C . ARG A 1 88 ? 32.122 -12.439 25.123 1.00 48.38 88 ARG A C 1
ATOM 682 O O . ARG A 1 88 ? 33.069 -13.224 25.178 1.00 48.38 88 ARG A O 1
ATOM 689 N N . ARG A 1 89 ? 32.236 -11.107 25.123 1.00 39.12 89 ARG A N 1
ATOM 690 C CA . ARG A 1 89 ? 33.299 -10.230 25.682 1.00 39.12 89 ARG A CA 1
ATOM 691 C C . ARG A 1 89 ? 33.023 -8.830 25.103 1.00 39.12 89 ARG A C 1
ATOM 693 O O . ARG A 1 89 ? 32.885 -8.707 23.899 1.00 39.12 89 ARG A O 1
ATOM 700 N N . GLY A 1 90 ? 32.650 -7.831 25.899 1.00 38.72 90 GLY A N 1
ATOM 701 C CA . GLY A 1 90 ? 33.569 -7.039 26.716 1.00 38.72 90 GLY A CA 1
ATOM 702 C C . GLY A 1 90 ? 33.929 -5.760 25.944 1.00 38.72 90 GLY A C 1
ATOM 703 O O . GLY A 1 90 ? 34.603 -5.867 24.934 1.00 38.72 90 GLY A O 1
ATOM 704 N N . ASP A 1 91 ? 33.408 -4.623 26.414 1.00 38.41 91 ASP A N 1
ATOM 705 C CA . ASP A 1 91 ? 33.790 -3.215 26.199 1.00 38.41 91 ASP A CA 1
ATOM 706 C C . ASP A 1 91 ? 34.298 -2.653 24.850 1.00 38.41 91 ASP A C 1
ATOM 708 O O . ASP A 1 91 ? 35.173 -3.178 24.175 1.00 38.41 91 ASP A O 1
ATOM 712 N N . SER A 1 92 ? 33.863 -1.402 24.644 1.00 37.38 92 SER A N 1
ATOM 713 C CA . SER A 1 92 ? 34.495 -0.314 23.879 1.00 37.38 92 SER A CA 1
ATOM 714 C C . SER A 1 92 ? 34.215 -0.183 22.373 1.00 37.38 92 SER A C 1
ATOM 716 O O . SER A 1 92 ? 34.615 -0.979 21.534 1.00 37.38 92 SER A O 1
ATOM 718 N N . ALA A 1 93 ? 33.529 0.929 22.083 1.00 43.12 93 ALA A N 1
ATOM 719 C CA . ALA A 1 93 ? 33.535 1.773 20.889 1.00 43.12 93 ALA A CA 1
ATOM 720 C C . ALA A 1 93 ? 34.287 1.283 19.635 1.00 43.12 93 ALA A C 1
ATOM 722 O O . ALA A 1 93 ? 35.512 1.261 19.618 1.00 43.12 93 ALA A O 1
ATOM 723 N N . MET A 1 94 ? 33.563 1.112 18.519 1.00 32.12 94 MET A N 1
ATOM 724 C CA . MET A 1 94 ? 34.058 1.524 17.196 1.00 32.12 94 MET A CA 1
ATOM 725 C C . MET A 1 94 ? 32.951 1.521 16.132 1.00 32.12 94 MET A C 1
ATOM 727 O O . MET A 1 94 ? 32.137 0.606 16.025 1.00 32.12 94 MET A O 1
ATOM 731 N N . THR A 1 95 ? 32.944 2.583 15.334 1.00 39.28 95 THR A N 1
ATOM 732 C CA . THR A 1 95 ? 32.133 2.838 14.139 1.00 39.28 95 THR A CA 1
ATOM 733 C C . THR A 1 95 ? 32.164 1.682 13.132 1.00 39.28 95 THR A C 1
ATOM 735 O O . THR A 1 95 ? 33.228 1.157 12.809 1.00 39.28 95 THR A O 1
ATOM 738 N N . ARG A 1 96 ? 31.006 1.325 12.551 1.00 34.16 96 ARG A N 1
ATOM 739 C CA . ARG A 1 96 ? 30.917 0.309 11.486 1.00 34.16 96 ARG A CA 1
ATOM 740 C C . ARG A 1 96 ? 30.310 0.887 10.208 1.00 34.16 96 ARG A C 1
ATOM 742 O O . ARG A 1 96 ? 29.119 1.163 10.125 1.00 34.16 96 ARG A O 1
ATOM 749 N N . ARG A 1 97 ? 31.171 1.055 9.204 1.00 35.75 97 ARG A N 1
ATOM 750 C CA . ARG A 1 97 ? 30.836 1.350 7.807 1.00 35.75 97 ARG A CA 1
ATOM 751 C C . ARG A 1 97 ? 30.462 0.022 7.133 1.00 35.75 97 ARG A C 1
ATOM 753 O O . ARG A 1 97 ? 31.284 -0.890 7.107 1.00 35.75 97 ARG A O 1
ATOM 760 N N . VAL A 1 98 ? 29.242 -0.105 6.614 1.00 42.22 98 VAL A N 1
ATOM 761 C CA . VAL A 1 98 ? 28.808 -1.294 5.859 1.00 42.22 98 VAL A CA 1
ATOM 762 C C . VAL A 1 98 ? 29.199 -1.101 4.393 1.00 42.22 98 VAL A C 1
ATOM 764 O O . VAL A 1 98 ? 28.688 -0.201 3.732 1.00 42.22 98 VAL A O 1
ATOM 767 N N . ARG A 1 99 ? 30.133 -1.916 3.887 1.00 37.53 99 ARG A N 1
ATOM 768 C CA . ARG A 1 99 ? 30.351 -2.096 2.443 1.00 37.53 99 ARG A CA 1
ATOM 769 C C . ARG A 1 99 ? 29.403 -3.195 1.964 1.00 37.53 99 ARG A C 1
ATOM 771 O O . ARG A 1 99 ? 29.473 -4.308 2.477 1.00 37.53 99 ARG A O 1
ATOM 778 N N . GLY A 1 100 ? 28.529 -2.875 1.014 1.00 42.91 100 GLY A N 1
ATOM 779 C CA . GLY A 1 100 ? 27.793 -3.878 0.243 1.00 42.91 100 GLY A CA 1
ATOM 780 C C . GLY A 1 100 ? 28.729 -4.525 -0.777 1.00 42.91 100 GLY A C 1
ATOM 781 O O . GLY A 1 100 ? 29.487 -3.816 -1.439 1.00 42.91 100 GLY A O 1
ATOM 782 N N . ALA A 1 101 ? 28.714 -5.854 -0.853 1.00 47.62 101 ALA A N 1
ATOM 783 C CA . ALA A 1 101 ? 29.339 -6.595 -1.941 1.00 47.62 101 ALA A CA 1
ATOM 784 C C . ALA A 1 101 ? 28.463 -6.456 -3.197 1.00 47.62 101 ALA A C 1
ATOM 786 O O . ALA A 1 101 ? 27.241 -6.596 -3.103 1.00 47.62 101 ALA A O 1
ATOM 787 N N . ALA A 1 102 ? 29.109 -6.113 -4.311 1.00 45.19 102 ALA A N 1
ATOM 788 C CA . ALA A 1 102 ? 28.558 -6.176 -5.661 1.00 45.19 102 ALA A CA 1
ATOM 789 C C . ALA A 1 102 ? 28.543 -7.625 -6.166 1.00 45.19 102 ALA A C 1
ATOM 791 O O . ALA A 1 102 ? 29.394 -8.410 -5.683 1.00 45.19 102 ALA A O 1
#

Organism: NCBI:txid88373